Protein AF-A0A6G0MN26-F1 (afdb_monomer_lite)

Sequence (57 aa):
MVLAPRPRHATFTPAKVAGFYFRPCRDDMDETISEYFRCRCGTVRKQTRRNGYTNLM

Radius of gyration: 14.88 Å; chains: 1; bounding box: 35×24×39 Å

Organism: NCBI:txid53985

pLDDT: mean 79.63, std 12.17, range [53.06, 93.31]

Foldseek 3Di:
DDDDDDDPDDPDDLVNVLVVFWDFDADPVRHGDVQWIAGPVGDIDGHDPPPPSPSSD

Secondary structure (DSSP, 8-state):
-------SS-SS-HHHHHHHHEEEEE-TTS-EEEEEEEETTS-EEEPPTTTGGGGG-

Structure (mmCIF, N/CA/C/O backbone):
data_AF-A0A6G0MN26-F1
#
_entry.id   AF-A0A6G0MN26-F1
#
loop_
_atom_site.group_PDB
_atom_site.id
_atom_site.type_symbol
_atom_site.label_atom_id
_atom_site.label_alt_id
_atom_site.label_comp_id
_atom_site.label_asym_id
_atom_site.label_entity_id
_atom_site.label_seq_id
_atom_site.pdbx_PDB_ins_code
_atom_site.Cartn_x
_atom_site.Cartn_y
_atom_site.Cartn_z
_atom_site.occupancy
_atom_site.B_iso_or_equiv
_atom_site.auth_seq_id
_atom_site.auth_comp_id
_atom_site.auth_asym_id
_atom_site.auth_atom_id
_atom_site.pdbx_PDB_model_num
ATOM 1 N N . MET A 1 1 ? -18.149 17.103 28.346 1.00 56.03 1 MET A N 1
ATOM 2 C CA . MET A 1 1 ? -17.621 16.367 27.175 1.00 56.03 1 MET A CA 1
ATOM 3 C C . MET A 1 1 ? -17.269 14.960 27.637 1.00 56.03 1 MET A C 1
ATOM 5 O O . MET A 1 1 ? -16.403 14.826 28.490 1.00 56.03 1 MET A O 1
ATOM 9 N N . VAL A 1 2 ? -17.995 13.935 27.186 1.00 53.06 2 VAL A N 1
ATOM 10 C CA . VAL A 1 2 ? -17.744 12.539 27.588 1.00 53.06 2 VAL A CA 1
ATOM 11 C C . VAL A 1 2 ? -16.580 12.001 26.756 1.00 53.06 2 VAL A C 1
ATOM 13 O O . VAL A 1 2 ? -16.674 11.930 25.533 1.00 53.06 2 VAL A O 1
ATOM 16 N N . LEU A 1 3 ? -15.471 11.657 27.410 1.00 61.97 3 LEU A N 1
ATOM 17 C CA . LEU A 1 3 ? -14.353 10.957 26.780 1.00 61.97 3 LEU A CA 1
ATOM 18 C C . LEU A 1 3 ? -14.793 9.522 26.480 1.00 61.97 3 LEU A C 1
ATOM 20 O O . LEU A 1 3 ? -14.985 8.723 27.395 1.00 61.97 3 LEU A O 1
ATOM 24 N N . ALA A 1 4 ? -14.963 9.203 25.197 1.00 63.34 4 ALA A N 1
ATOM 25 C CA . ALA A 1 4 ? -15.210 7.835 24.768 1.00 63.34 4 ALA A CA 1
ATOM 26 C C . ALA A 1 4 ? -14.045 6.934 25.234 1.00 63.34 4 ALA A C 1
ATOM 28 O O . ALA A 1 4 ? -12.880 7.297 25.020 1.00 63.34 4 ALA A O 1
ATOM 29 N N . PRO A 1 5 ? -14.316 5.769 25.853 1.00 61.12 5 PRO A N 1
ATOM 30 C CA . PRO A 1 5 ? -13.267 4.840 26.242 1.00 61.12 5 PRO A CA 1
ATOM 31 C C . PRO A 1 5 ? -12.532 4.380 24.984 1.00 61.12 5 PRO A C 1
ATOM 33 O O . PRO A 1 5 ? -13.116 3.742 24.108 1.00 61.12 5 PRO A O 1
ATOM 36 N N . ARG A 1 6 ? -11.242 4.710 24.869 1.00 62.97 6 ARG A N 1
ATOM 37 C CA . ARG A 1 6 ? -10.415 4.161 23.793 1.00 62.97 6 ARG A CA 1
ATOM 38 C C . ARG A 1 6 ? -10.239 2.661 24.052 1.00 62.97 6 ARG A C 1
ATOM 40 O O . ARG A 1 6 ? -9.831 2.300 25.161 1.00 62.97 6 ARG A O 1
ATOM 47 N N . PRO A 1 7 ? -10.518 1.786 23.071 1.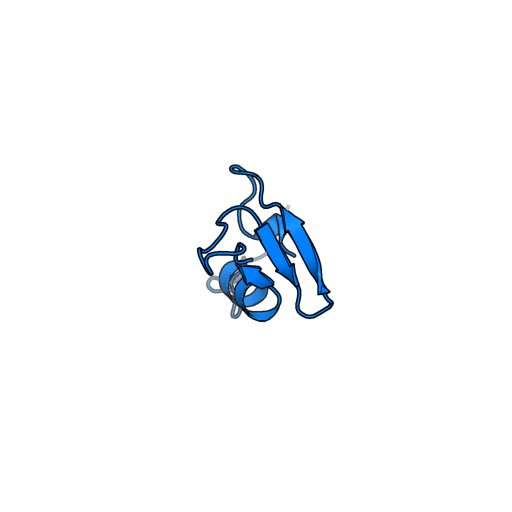00 63.34 7 PRO A N 1
ATOM 48 C CA . PRO A 1 7 ? -10.201 0.374 23.198 1.00 63.34 7 PRO A CA 1
ATOM 49 C C . PRO A 1 7 ? -8.711 0.242 23.525 1.00 63.34 7 PRO A C 1
ATOM 51 O O . PRO A 1 7 ? -7.867 0.748 22.786 1.00 63.34 7 PRO A O 1
ATOM 54 N N . ARG A 1 8 ? -8.385 -0.410 24.648 1.00 62.88 8 ARG A N 1
ATOM 55 C CA . ARG A 1 8 ? -6.996 -0.566 25.123 1.00 62.88 8 ARG A CA 1
ATOM 56 C C . ARG A 1 8 ? -6.137 -1.366 24.137 1.00 62.88 8 ARG A C 1
ATOM 58 O O . ARG A 1 8 ? -4.923 -1.221 24.129 1.00 62.88 8 ARG A O 1
ATOM 65 N N . HIS A 1 9 ? -6.783 -2.151 23.273 1.00 60.53 9 HIS A N 1
ATOM 66 C CA . HIS A 1 9 ? -6.169 -2.882 22.174 1.00 60.53 9 HIS A CA 1
ATOM 67 C C . HIS A 1 9 ? -7.100 -2.857 20.960 1.00 60.53 9 HIS A C 1
ATOM 69 O O . HIS A 1 9 ? -8.182 -3.439 20.989 1.00 60.53 9 HIS A O 1
ATOM 75 N N . ALA A 1 10 ? -6.687 -2.193 19.881 1.00 63.84 10 ALA A N 1
ATOM 76 C CA . ALA A 1 10 ? -7.313 -2.412 18.585 1.00 63.84 10 ALA A CA 1
ATOM 77 C C . ALA A 1 10 ? -6.929 -3.820 18.101 1.00 63.84 10 ALA A C 1
ATOM 79 O O . ALA A 1 10 ? -5.741 -4.117 17.964 1.00 63.84 10 ALA A O 1
ATOM 80 N N . THR A 1 11 ? -7.916 -4.681 17.834 1.00 71.88 11 THR A N 1
ATOM 81 C CA . THR A 1 11 ? -7.710 -6.047 17.309 1.00 71.88 11 THR A CA 1
ATOM 82 C C . THR A 1 11 ? -6.848 -6.053 16.039 1.00 71.88 11 THR A C 1
ATOM 84 O O . THR A 1 11 ? -6.051 -6.967 15.814 1.00 71.88 11 THR A O 1
ATOM 87 N N . PHE A 1 12 ? -6.940 -4.980 15.248 1.00 73.44 12 PHE A N 1
ATOM 88 C CA . PHE A 1 12 ? -6.120 -4.736 14.069 1.00 73.44 12 PHE A CA 1
ATOM 89 C C . PHE A 1 12 ? -5.375 -3.409 14.210 1.00 73.44 12 PHE A C 1
ATOM 91 O O . PHE A 1 12 ? -5.983 -2.353 14.375 1.00 73.44 12 PHE A O 1
ATOM 98 N N . THR A 1 13 ? -4.046 -3.458 14.133 1.00 82.62 13 THR A N 1
ATOM 99 C CA . THR A 1 13 ? -3.221 -2.249 14.061 1.00 82.62 13 THR A CA 1
ATOM 100 C C . THR A 1 13 ? -3.156 -1.754 12.611 1.00 82.62 13 THR A C 1
ATOM 102 O O . THR A 1 13 ? -3.204 -2.577 11.691 1.00 82.62 13 THR A O 1
ATOM 105 N N . PRO A 1 14 ? -2.978 -0.441 12.367 1.00 80.00 14 PRO A N 1
ATOM 106 C CA . PRO A 1 14 ? -2.746 0.097 11.023 1.00 80.00 14 PRO A CA 1
ATOM 107 C C . PRO A 1 14 ? -1.632 -0.633 10.262 1.00 80.00 14 PRO A C 1
ATOM 109 O O . PRO A 1 14 ? -1.759 -0.863 9.067 1.00 80.00 14 PRO A O 1
ATOM 112 N N . ALA A 1 15 ? -0.581 -1.076 10.961 1.00 82.00 15 ALA A N 1
ATOM 113 C CA . ALA A 1 15 ? 0.496 -1.875 10.378 1.00 82.00 15 ALA A CA 1
ATOM 114 C C . ALA A 1 15 ? 0.017 -3.250 9.876 1.00 82.00 15 ALA A C 1
ATOM 116 O O . ALA A 1 15 ? 0.397 -3.666 8.786 1.00 82.00 15 ALA A O 1
ATOM 117 N N . LYS A 1 16 ? -0.852 -3.945 10.628 1.00 85.75 16 LYS A N 1
ATOM 118 C CA . LYS A 1 16 ? -1.433 -5.229 10.193 1.00 85.75 16 LYS A CA 1
ATOM 119 C C . LYS A 1 16 ? -2.346 -5.057 8.982 1.00 85.75 16 LYS A C 1
ATOM 121 O O . LYS A 1 16 ? -2.272 -5.848 8.04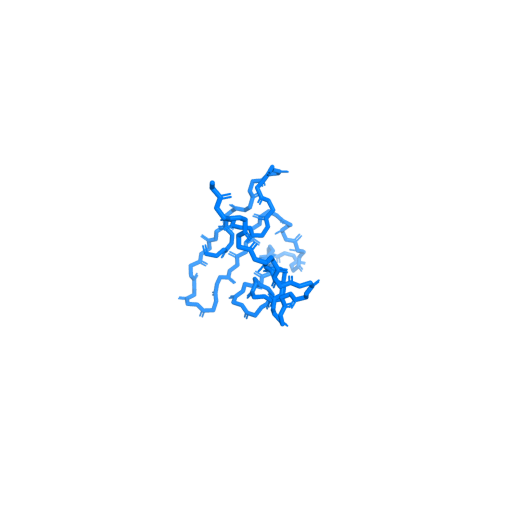7 1.00 85.75 16 LYS A O 1
ATOM 126 N N . VAL A 1 17 ? -3.193 -4.027 8.994 1.00 85.31 17 VAL A N 1
ATOM 127 C CA . VAL A 1 17 ? -4.102 -3.731 7.875 1.00 85.31 17 VAL A CA 1
ATOM 128 C C . VAL A 1 17 ? -3.304 -3.354 6.628 1.00 85.31 17 VAL A C 1
ATOM 130 O O . VAL A 1 17 ? -3.538 -3.912 5.558 1.00 85.31 17 VAL A O 1
ATOM 133 N N . ALA A 1 18 ? -2.306 -2.480 6.769 1.00 85.56 18 ALA A N 1
ATOM 134 C CA . ALA A 1 18 ? -1.436 -2.109 5.664 1.00 85.56 18 ALA A CA 1
ATOM 135 C C . ALA A 1 18 ? -0.665 -3.320 5.121 1.00 85.56 18 ALA A C 1
ATOM 137 O O . ALA A 1 18 ? -0.676 -3.538 3.919 1.00 85.56 18 ALA A O 1
ATOM 138 N N . GLY A 1 19 ? -0.087 -4.168 5.977 1.00 87.06 19 GLY A N 1
ATOM 139 C CA . GLY A 1 19 ? 0.592 -5.393 5.538 1.00 87.06 19 GLY A CA 1
ATOM 140 C C . GLY A 1 19 ? -0.331 -6.413 4.856 1.00 87.06 19 GLY A C 1
ATOM 141 O O . GLY A 1 19 ? 0.131 -7.230 4.061 1.00 87.06 19 GLY A O 1
ATOM 142 N N . PHE A 1 20 ? -1.643 -6.368 5.118 1.00 89.44 20 PHE A N 1
ATOM 143 C CA . PHE A 1 20 ? -2.605 -7.189 4.388 1.00 89.44 20 PHE A CA 1
ATOM 144 C C . PHE A 1 20 ? -2.774 -6.696 2.948 1.00 89.44 20 PHE A C 1
ATOM 146 O O . PHE A 1 20 ? -2.664 -7.503 2.023 1.00 89.44 20 PHE A O 1
ATOM 153 N N . TYR A 1 21 ? -3.032 -5.402 2.746 1.00 88.75 21 TYR A N 1
ATOM 154 C CA . TYR A 1 21 ? -3.355 -4.838 1.430 1.00 88.75 21 TYR A CA 1
ATOM 155 C C . TYR A 1 21 ? -2.136 -4.460 0.590 1.00 88.75 21 TYR A C 1
ATOM 157 O O . TYR A 1 21 ? -2.215 -4.513 -0.635 1.00 88.75 21 TYR A O 1
ATOM 165 N N . PHE A 1 22 ? -1.024 -4.098 1.220 1.00 90.31 22 PHE A N 1
ATOM 166 C CA . PHE A 1 22 ? 0.133 -3.497 0.572 1.00 90.31 22 PHE A CA 1
ATOM 167 C C . PHE A 1 22 ? 1.356 -4.385 0.707 1.00 90.31 22 PHE A C 1
ATOM 169 O O . PHE A 1 22 ? 1.673 -4.889 1.783 1.00 90.31 22 PHE A O 1
ATOM 176 N N . ARG A 1 23 ? 2.068 -4.546 -0.404 1.00 91.06 23 ARG A N 1
ATOM 177 C CA . ARG A 1 23 ? 3.378 -5.191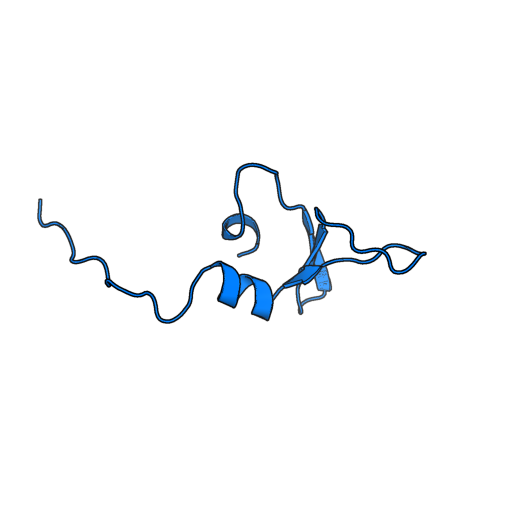 -0.455 1.00 91.06 23 ARG A CA 1
ATOM 178 C C . ARG A 1 23 ? 4.417 -4.164 -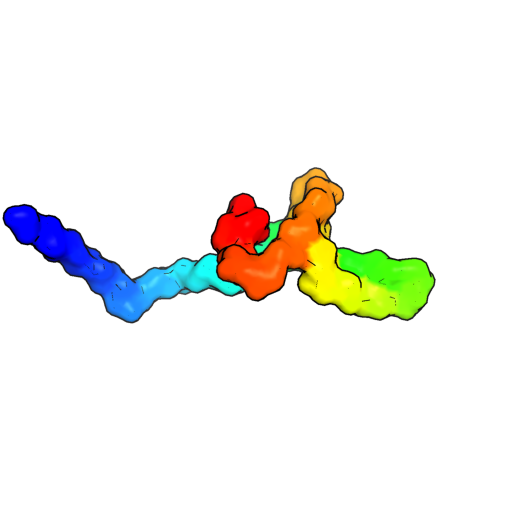0.898 1.00 91.06 23 ARG A C 1
ATOM 180 O O . ARG A 1 23 ? 4.078 -3.319 -1.728 1.00 91.06 23 ARG A O 1
ATOM 187 N N . PRO A 1 24 ? 5.648 -4.207 -0.369 1.00 91.38 24 PRO A N 1
ATOM 188 C CA . PRO A 1 24 ? 6.716 -3.355 -0.871 1.00 91.38 24 PRO A CA 1
ATOM 189 C C . PRO A 1 24 ? 6.939 -3.614 -2.364 1.00 91.38 24 PRO A C 1
ATOM 191 O O . PRO A 1 24 ? 6.918 -4.764 -2.810 1.00 91.38 24 PRO A O 1
ATOM 194 N N . CYS A 1 25 ? 7.116 -2.544 -3.136 1.00 92.00 25 CYS A N 1
ATOM 195 C CA . CYS A 1 25 ? 7.551 -2.659 -4.520 1.00 92.00 25 CYS A CA 1
ATOM 196 C C . CYS A 1 25 ? 8.998 -3.148 -4.566 1.00 92.00 25 CYS A C 1
ATOM 198 O O . CYS A 1 25 ? 9.781 -2.889 -3.649 1.00 92.00 25 CYS A O 1
ATOM 200 N N . ARG A 1 26 ? 9.340 -3.825 -5.658 1.00 92.44 26 ARG A N 1
ATOM 201 C CA . ARG A 1 26 ? 10.710 -4.213 -5.970 1.00 92.44 26 ARG A CA 1
ATOM 202 C C . ARG A 1 26 ? 11.149 -3.548 -7.264 1.00 92.44 26 ARG A C 1
ATOM 204 O O . ARG A 1 26 ? 10.289 -3.278 -8.107 1.00 92.44 26 ARG A O 1
ATOM 211 N N . ASP A 1 27 ? 12.428 -3.222 -7.366 1.00 89.50 27 ASP A N 1
ATOM 212 C CA . ASP A 1 27 ? 13.023 -2.711 -8.598 1.00 89.50 27 ASP A CA 1
ATOM 213 C C . ASP A 1 27 ? 13.434 -3.851 -9.545 1.00 89.50 27 ASP A C 1
ATOM 215 O O . ASP A 1 27 ? 13.136 -5.025 -9.304 1.00 89.50 27 ASP A O 1
ATOM 219 N N . ASP A 1 28 ? 14.098 -3.494 -10.644 1.00 91.38 28 ASP A N 1
ATOM 220 C CA . ASP A 1 28 ? 14.554 -4.442 -11.664 1.00 91.38 28 ASP A CA 1
ATOM 221 C C . ASP A 1 28 ? 15.620 -5.425 -11.141 1.00 91.38 28 ASP A C 1
ATOM 223 O O . ASP A 1 28 ? 15.848 -6.466 -11.755 1.00 91.38 28 ASP A O 1
ATOM 227 N N . MET A 1 29 ? 16.241 -5.124 -9.995 1.00 93.31 29 MET A N 1
ATOM 228 C CA . MET A 1 29 ? 17.223 -5.966 -9.307 1.00 93.31 29 MET A CA 1
ATOM 229 C C . MET A 1 29 ? 16.607 -6.766 -8.146 1.00 93.31 29 MET A C 1
ATOM 231 O O . MET A 1 29 ? 17.333 -7.363 -7.355 1.00 93.31 29 MET A O 1
ATOM 235 N N . ASP A 1 30 ? 15.272 -6.803 -8.044 1.00 87.94 30 ASP A N 1
ATOM 236 C CA . ASP A 1 30 ? 14.513 -7.420 -6.946 1.00 87.94 30 ASP A CA 1
ATOM 237 C C . ASP A 1 30 ? 14.743 -6.752 -5.568 1.00 87.94 30 ASP A C 1
ATOM 239 O O . ASP A 1 30 ? 14.306 -7.269 -4.532 1.00 87.94 30 ASP A O 1
ATOM 243 N N . GLU A 1 31 ? 15.358 -5.565 -5.520 1.00 92.88 31 GLU A N 1
ATOM 244 C CA . GLU A 1 31 ? 15.579 -4.834 -4.274 1.00 92.88 31 GLU A CA 1
ATOM 245 C C . GLU A 1 31 ? 14.301 -4.129 -3.812 1.00 92.88 31 GLU A C 1
ATOM 247 O O . GLU A 1 31 ? 13.516 -3.587 -4.591 1.00 92.88 31 GLU A O 1
ATOM 252 N N . THR A 1 32 ? 14.059 -4.135 -2.499 1.00 88.88 32 THR A N 1
ATOM 253 C CA . THR A 1 32 ? 12.844 -3.549 -1.922 1.00 8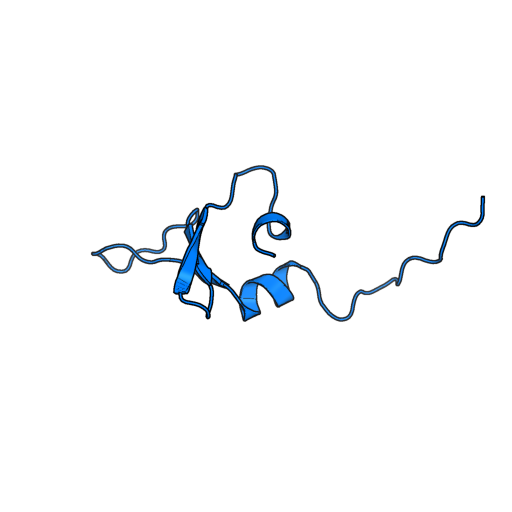8.88 32 THR A CA 1
ATOM 254 C C . THR A 1 32 ? 12.908 -2.023 -1.904 1.00 88.88 32 THR A C 1
ATOM 256 O O . THR A 1 32 ? 13.685 -1.422 -1.160 1.00 88.88 32 THR A O 1
ATOM 259 N N . ILE A 1 33 ? 11.986 -1.382 -2.621 1.00 89.19 33 ILE A N 1
ATOM 260 C CA . ILE A 1 33 ? 11.849 0.071 -2.635 1.00 89.19 33 ILE A CA 1
ATOM 261 C C . ILE A 1 33 ? 11.000 0.508 -1.438 1.00 89.19 33 ILE A C 1
ATOM 263 O O . ILE A 1 33 ? 9.771 0.487 -1.474 1.00 89.19 33 ILE A O 1
ATOM 267 N N . SER A 1 34 ? 11.663 0.943 -0.367 1.00 81.69 34 SER A N 1
ATOM 268 C CA . SER A 1 34 ? 11.025 1.222 0.933 1.00 81.69 34 SER A CA 1
ATOM 269 C C . SER A 1 34 ? 9.936 2.306 0.903 1.00 81.69 34 SER A C 1
ATOM 271 O O . SER A 1 34 ? 9.074 2.340 1.776 1.00 81.69 34 SER A O 1
ATOM 273 N N . GLU A 1 35 ? 9.960 3.205 -0.083 1.00 87.62 35 GLU A N 1
ATOM 274 C CA . GLU A 1 35 ? 8.969 4.279 -0.210 1.00 87.62 35 GLU A CA 1
ATOM 275 C C . GLU A 1 35 ? 7.739 3.881 -1.028 1.00 87.62 35 GLU A C 1
ATOM 277 O O . GLU A 1 35 ? 6.732 4.581 -0.954 1.00 87.62 35 GLU A O 1
ATOM 282 N N . TYR A 1 36 ? 7.785 2.802 -1.812 1.00 89.56 36 TYR A N 1
ATOM 283 C CA . TYR A 1 36 ? 6.705 2.448 -2.731 1.00 89.56 36 TYR A CA 1
ATOM 284 C C . TYR A 1 36 ? 6.064 1.126 -2.351 1.00 89.56 36 TYR A C 1
ATOM 286 O O . TYR A 1 36 ? 6.725 0.118 -2.115 1.00 89.56 36 TYR A O 1
ATOM 294 N N . PHE A 1 37 ? 4.739 1.133 -2.352 1.00 91.12 37 PHE A N 1
ATOM 295 C CA . PHE A 1 37 ? 3.935 -0.018 -1.997 1.00 91.12 37 PHE A CA 1
ATOM 296 C C . PHE A 1 37 ? 2.906 -0.288 -3.083 1.00 91.12 37 PHE A C 1
ATOM 298 O O . PHE A 1 37 ? 2.201 0.621 -3.528 1.00 91.12 37 PHE A O 1
ATOM 305 N N . ARG A 1 38 ? 2.779 -1.551 -3.479 1.00 92.62 38 ARG A N 1
ATOM 306 C CA . ARG A 1 38 ? 1.745 -2.020 -4.397 1.00 92.62 38 ARG A CA 1
ATOM 307 C C . ARG A 1 38 ? 0.583 -2.597 -3.596 1.00 92.62 38 ARG A C 1
ATOM 309 O O . ARG A 1 38 ? 0.756 -3.528 -2.810 1.00 92.62 38 ARG A O 1
ATOM 316 N N . CYS A 1 39 ? -0.603 -2.040 -3.809 1.00 91.06 39 CYS A N 1
ATOM 317 C CA . CYS A 1 39 ? -1.848 -2.589 -3.292 1.00 91.06 39 CYS A CA 1
ATOM 318 C C . CYS A 1 39 ? -2.189 -3.905 -4.005 1.00 91.06 39 CYS A C 1
ATOM 320 O O . CYS A 1 39 ? -1.867 -4.082 -5.181 1.00 91.06 39 CYS A O 1
ATOM 322 N N . ARG A 1 40 ? -2.940 -4.792 -3.347 1.00 91.06 40 ARG A N 1
ATOM 323 C CA . ARG A 1 40 ? -3.547 -5.976 -3.979 1.00 91.06 40 ARG A CA 1
ATOM 324 C C . ARG A 1 40 ? -4.415 -5.648 -5.196 1.00 91.06 40 ARG A C 1
ATOM 326 O O . ARG A 1 40 ? -4.546 -6.498 -6.064 1.00 91.06 40 ARG A O 1
ATOM 333 N N . CYS A 1 41 ? -4.979 -4.441 -5.281 1.00 91.38 41 CYS A N 1
ATOM 334 C CA . CYS A 1 41 ? -5.726 -3.997 -6.463 1.00 91.38 41 CYS A CA 1
ATOM 335 C C . CYS A 1 41 ? -4.834 -3.545 -7.637 1.00 91.38 41 CYS A C 1
ATOM 337 O O . CYS A 1 41 ? -5.355 -3.192 -8.687 1.00 91.38 41 CYS A O 1
ATOM 339 N N . GLY A 1 42 ? -3.508 -3.528 -7.471 1.00 89.75 42 GLY A N 1
ATOM 340 C CA . GLY A 1 42 ? -2.540 -3.130 -8.498 1.00 89.75 42 GLY A CA 1
ATOM 341 C C . GLY A 1 42 ? -2.042 -1.686 -8.386 1.00 89.75 42 GLY A C 1
ATOM 342 O O . GLY A 1 42 ? -0.955 -1.386 -8.877 1.00 89.75 42 GLY A O 1
ATOM 343 N N . THR A 1 43 ? -2.763 -0.802 -7.688 1.00 91.19 43 THR A N 1
ATOM 344 C CA . THR A 1 43 ? -2.352 0.601 -7.508 1.00 91.19 43 THR A CA 1
ATOM 345 C C . THR A 1 43 ? -1.062 0.715 -6.698 1.00 91.19 43 THR A C 1
ATOM 347 O O . THR A 1 43 ? -0.936 0.118 -5.627 1.00 91.19 43 THR A O 1
ATOM 350 N N . VAL A 1 44 ? -0.122 1.533 -7.174 1.00 90.31 44 VAL A N 1
ATOM 351 C CA . VAL A 1 44 ? 1.119 1.861 -6.460 1.00 90.31 44 VAL A CA 1
ATOM 352 C C . VAL A 1 44 ? 0.934 3.161 -5.676 1.00 90.31 44 VAL A C 1
ATOM 354 O O . VAL A 1 44 ? 0.432 4.147 -6.213 1.00 90.31 44 VAL A O 1
ATOM 357 N N . ARG A 1 45 ? 1.335 3.172 -4.402 1.00 88.12 45 ARG A N 1
ATOM 358 C CA . ARG A 1 45 ? 1.306 4.349 -3.520 1.00 88.12 45 ARG A CA 1
ATOM 359 C C . ARG A 1 45 ? 2.700 4.622 -2.967 1.00 88.12 45 ARG A C 1
ATOM 361 O O . ARG A 1 45 ? 3.418 3.687 -2.618 1.00 88.12 45 ARG A O 1
ATOM 368 N N . LYS A 1 46 ? 3.057 5.904 -2.851 1.00 87.88 46 LYS A N 1
ATOM 369 C CA . LYS A 1 46 ? 4.295 6.349 -2.204 1.00 87.88 46 LYS A CA 1
ATOM 370 C C . LYS A 1 46 ? 4.028 6.721 -0.745 1.00 87.88 46 LYS A C 1
ATOM 372 O O . LYS A 1 46 ? 3.187 7.577 -0.469 1.00 87.88 46 LYS A O 1
ATOM 377 N N . GLN A 1 47 ? 4.752 6.113 0.187 1.00 81.88 47 GLN A N 1
ATOM 378 C CA . GLN A 1 47 ? 4.729 6.480 1.596 1.00 81.88 47 GLN A CA 1
ATOM 379 C C . GLN A 1 47 ? 5.649 7.683 1.835 1.00 81.88 47 GLN A C 1
ATOM 381 O O . GLN A 1 47 ? 6.845 7.645 1.563 1.00 81.88 47 GLN A O 1
ATOM 386 N N . THR A 1 48 ? 5.094 8.769 2.369 1.00 77.50 48 THR A N 1
ATOM 387 C CA . THR A 1 48 ? 5.870 9.941 2.785 1.00 77.50 48 THR A CA 1
ATOM 388 C C . THR A 1 48 ? 6.437 9.727 4.193 1.00 77.50 48 THR A C 1
ATOM 390 O O . THR A 1 48 ? 5.761 9.183 5.068 1.00 77.50 48 THR A O 1
ATOM 393 N N . ARG A 1 49 ? 7.669 10.200 4.445 1.00 69.88 49 ARG A N 1
ATOM 394 C CA . ARG A 1 49 ? 8.441 9.960 5.688 1.00 69.88 49 ARG A CA 1
ATOM 395 C C . ARG A 1 49 ? 7.761 10.378 7.008 1.00 69.88 49 ARG A C 1
ATOM 397 O O . ARG A 1 49 ? 8.294 10.077 8.068 1.00 69.88 49 ARG A O 1
ATOM 404 N N . ARG A 1 50 ? 6.624 11.084 6.979 1.00 69.25 50 ARG A N 1
ATOM 405 C CA . ARG A 1 50 ? 5.967 11.654 8.174 1.00 69.25 50 ARG A CA 1
ATOM 406 C C . ARG A 1 50 ? 4.606 11.057 8.516 1.00 69.25 50 ARG A C 1
ATOM 408 O O . ARG A 1 50 ? 4.115 11.298 9.612 1.00 69.25 50 ARG A O 1
ATOM 415 N N . ASN A 1 51 ? 4.007 10.279 7.619 1.00 65.56 51 ASN A N 1
ATOM 416 C CA . ASN A 1 51 ? 2.610 9.876 7.780 1.00 65.56 51 ASN A CA 1
ATOM 417 C C . ASN A 1 51 ? 2.467 8.399 8.184 1.00 65.56 51 ASN A C 1
ATOM 419 O O . ASN A 1 51 ? 1.414 7.992 8.658 1.00 65.56 51 ASN A O 1
ATOM 423 N N . GLY A 1 52 ? 3.518 7.583 8.059 1.00 70.06 52 GLY A N 1
ATOM 424 C CA . GLY A 1 52 ? 3.461 6.167 8.432 1.00 70.06 52 GLY A CA 1
ATOM 425 C C . GLY A 1 52 ? 2.411 5.381 7.632 1.00 70.06 52 GLY A C 1
ATOM 426 O O . GLY A 1 52 ? 2.151 5.668 6.462 1.00 70.06 52 GLY A O 1
ATOM 427 N N . TYR A 1 53 ? 1.819 4.350 8.243 1.00 70.06 53 TYR A N 1
ATOM 428 C CA . TYR A 1 53 ? 0.866 3.441 7.584 1.00 70.06 53 TYR A CA 1
ATOM 429 C C . TYR A 1 53 ? -0.521 4.049 7.316 1.00 70.06 53 TYR A C 1
ATOM 431 O O . TYR A 1 53 ? -1.322 3.430 6.625 1.00 70.06 53 TYR A O 1
ATOM 439 N N . THR A 1 54 ? -0.833 5.242 7.829 1.00 65.19 54 THR A N 1
ATOM 440 C CA . THR A 1 54 ? -2.160 5.858 7.640 1.00 65.19 54 THR A CA 1
ATOM 441 C C . THR A 1 54 ? -2.399 6.318 6.204 1.00 65.19 54 THR A C 1
ATOM 443 O O . THR A 1 54 ? -3.528 6.262 5.742 1.00 65.19 54 THR A O 1
ATOM 446 N N . ASN A 1 55 ? -1.343 6.687 5.472 1.00 65.25 55 ASN A N 1
ATOM 447 C CA . ASN A 1 55 ? -1.418 7.008 4.039 1.00 65.25 55 ASN A CA 1
ATOM 448 C C . ASN A 1 55 ? -1.449 5.772 3.130 1.00 65.25 55 ASN A C 1
ATOM 450 O O . ASN A 1 55 ? -1.629 5.900 1.914 1.00 65.25 55 ASN A O 1
ATOM 454 N N . LEU A 1 56 ? -1.167 4.599 3.703 1.00 67.31 56 LEU A N 1
ATOM 455 C CA . LEU A 1 56 ? -1.302 3.342 2.991 1.00 67.31 56 LEU A CA 1
ATOM 456 C C . LEU A 1 56 ? -2.734 2.819 3.084 1.00 67.31 56 LEU A C 1
ATOM 458 O O . LEU A 1 56 ? -3.073 2.006 2.255 1.00 67.31 56 LEU A O 1
ATOM 462 N N . MET A 1 57 ? -3.586 3.277 4.007 1.00 62.19 57 MET A N 1
ATOM 463 C CA . MET A 1 57 ? -5.022 2.959 3.935 1.00 62.19 5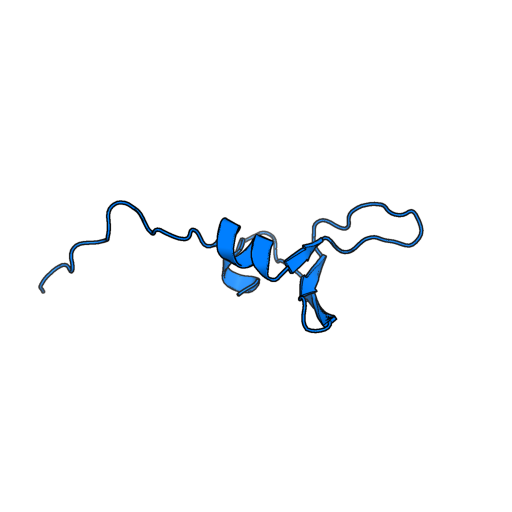7 MET A CA 1
ATOM 464 C C . MET A 1 57 ? -5.708 3.592 2.718 1.00 62.19 57 MET A C 1
ATOM 466 O O . MET A 1 57 ? -5.250 4.656 2.234 1.00 62.19 57 MET A O 1
#